Protein AF-A0A7S4EUY3-F1 (afdb_monomer_lite)

Radius of gyration: 19.01 Å; chains: 1; bounding box: 51×38×43 Å

Sequence (163 aa):
MAFARDETVANAMARETPSTEQRERLIARGRLPAPGQGPSAETRARSFFRTFVLAQGSNGEYAFVTTSGGDPGYEETSKIVAEAALQLASRRHELPLLRRRCGHGGVLTPAYALGMPFIRQLQARGIAFEQHDVDAARLPALVSALAAQRPPHSRCAALAVDV

Foldseek 3Di:
DDPDDDCPVVVVPDDDDDDPVRVVVCCVVVNAPDPPPDDDPVVQLQAKDKDWDWDADPVRFIKIKIKMATRPPPDLVVVLVVLLVCCVVPVQVVWQLVVDPPDNDDDDDCCNTHNPVSVVVSVVVQIDMDIDRDDPVCVVVVVVVVVPDDDPSSNPPPPPPPD

pLDDT: mean 78.98, std 18.17, range [24.53, 96.0]

Structure (mmCIF, N/CA/C/O backbone):
data_AF-A0A7S4EUY3-F1
#
_entry.id   AF-A0A7S4EUY3-F1
#
loop_
_atom_site.group_PDB
_atom_site.id
_atom_site.type_symbol
_atom_site.label_atom_id
_atom_site.label_alt_id
_atom_site.label_comp_id
_atom_site.label_asym_id
_atom_site.label_entity_id
_atom_site.label_seq_id
_atom_site.pdbx_PDB_ins_code
_atom_site.Cartn_x
_atom_site.Cartn_y
_atom_site.Cartn_z
_atom_site.occupancy
_atom_site.B_iso_or_equiv
_atom_site.auth_seq_id
_atom_site.auth_comp_id
_atom_site.auth_asym_id
_atom_site.auth_atom_id
_atom_site.pdbx_PDB_model_num
ATOM 1 N N . MET A 1 1 ? -9.292 23.081 8.464 1.00 26.28 1 MET A N 1
ATOM 2 C CA . MET A 1 1 ? -9.845 21.709 8.448 1.00 26.28 1 MET A CA 1
ATOM 3 C C . MET A 1 1 ? -8.797 20.782 9.035 1.00 26.28 1 MET A C 1
ATOM 5 O O . MET A 1 1 ? -7.795 20.535 8.381 1.00 26.28 1 MET A O 1
ATOM 9 N N . ALA A 1 2 ? -8.968 20.382 10.295 1.00 24.53 2 ALA A N 1
ATOM 10 C CA . ALA A 1 2 ? -8.003 19.563 11.019 1.00 24.53 2 ALA A CA 1
ATOM 11 C C . ALA A 1 2 ? -8.249 18.076 10.717 1.00 24.53 2 ALA A C 1
ATOM 13 O O . ALA A 1 2 ? -9.261 17.513 11.128 1.00 24.53 2 ALA A O 1
ATOM 14 N N . PHE A 1 3 ? -7.333 17.456 9.973 1.00 33.31 3 PHE A N 1
ATOM 15 C CA . PHE A 1 3 ? -7.191 16.003 9.911 1.00 33.31 3 PHE A CA 1
ATOM 16 C C . PHE A 1 3 ? -6.384 15.556 11.133 1.00 33.31 3 PHE A C 1
ATOM 18 O O . PHE A 1 3 ? -5.168 15.448 11.064 1.00 33.31 3 PHE A O 1
ATOM 25 N N . ALA A 1 4 ? -7.054 15.347 12.259 1.00 32.66 4 ALA A N 1
ATOM 26 C CA . ALA A 1 4 ? -6.502 14.627 13.404 1.00 32.66 4 ALA A CA 1
ATOM 27 C C . ALA A 1 4 ? -7.685 14.089 14.214 1.00 32.66 4 ALA A C 1
ATOM 29 O O . ALA A 1 4 ? -8.209 14.748 15.109 1.00 32.66 4 ALA A O 1
ATOM 30 N N . ARG A 1 5 ? -8.194 12.920 13.813 1.00 43.81 5 ARG A N 1
ATOM 31 C CA . ARG A 1 5 ? -9.155 12.156 14.609 1.00 43.81 5 ARG A CA 1
ATOM 32 C C . ARG A 1 5 ? -8.345 11.127 15.388 1.00 43.81 5 ARG A C 1
ATOM 34 O O . ARG A 1 5 ? -7.858 10.169 14.802 1.00 43.81 5 ARG A O 1
ATOM 41 N N . ASP A 1 6 ? -8.190 11.417 16.675 1.00 45.09 6 ASP A N 1
ATOM 42 C CA . ASP A 1 6 ? -7.595 10.581 17.718 1.00 45.09 6 ASP A CA 1
ATOM 43 C C . ASP A 1 6 ? -6.107 10.206 17.527 1.00 45.09 6 ASP A C 1
ATOM 45 O O . ASP A 1 6 ? -5.739 9.111 17.098 1.00 45.09 6 ASP A O 1
ATOM 49 N N . GLU A 1 7 ? -5.222 11.139 17.897 1.00 52.50 7 GLU A N 1
ATOM 50 C CA . GLU A 1 7 ? -3.768 10.926 17.944 1.00 52.50 7 GLU A CA 1
ATOM 51 C C . GLU A 1 7 ? 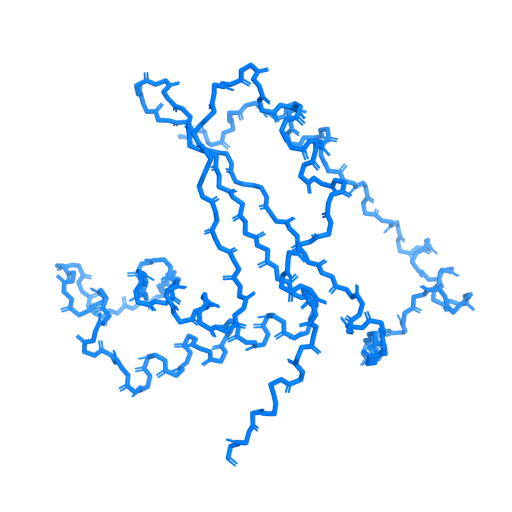-3.352 9.830 18.938 1.00 52.50 7 GLU A C 1
ATOM 53 O O . GLU A 1 7 ? -2.233 9.332 18.856 1.00 52.50 7 GLU A O 1
ATOM 58 N N . THR A 1 8 ? -4.221 9.411 19.867 1.00 49.47 8 THR A N 1
ATOM 59 C CA . THR A 1 8 ? -3.872 8.415 20.890 1.00 49.47 8 THR A CA 1
ATOM 60 C C . THR A 1 8 ? -3.625 7.041 20.268 1.00 49.47 8 THR A C 1
ATOM 62 O O . THR A 1 8 ? -2.660 6.367 20.625 1.00 49.47 8 THR A O 1
ATOM 65 N N . VAL A 1 9 ? -4.427 6.653 19.272 1.00 49.03 9 VAL A N 1
ATOM 66 C CA . VAL A 1 9 ? -4.240 5.385 18.546 1.00 49.03 9 VAL A CA 1
ATOM 67 C C . VAL A 1 9 ? -3.006 5.443 17.639 1.00 49.03 9 VAL A C 1
ATOM 69 O O . VAL A 1 9 ? -2.234 4.486 17.591 1.00 49.03 9 VAL A O 1
ATOM 72 N N . ALA A 1 10 ? -2.780 6.569 16.954 1.00 46.91 10 ALA A N 1
ATOM 73 C CA . ALA A 1 10 ? -1.620 6.754 16.079 1.00 46.91 10 ALA A CA 1
ATOM 74 C C . ALA A 1 10 ? -0.295 6.785 16.867 1.00 46.91 10 ALA A C 1
ATOM 76 O O . ALA A 1 10 ? 0.662 6.109 16.490 1.00 46.91 10 ALA A O 1
ATOM 77 N N . ASN A 1 11 ? -0.257 7.501 17.994 1.00 54.44 11 ASN A N 1
ATOM 78 C CA . ASN A 1 11 ? 0.921 7.609 18.856 1.00 54.44 11 ASN A CA 1
ATOM 79 C C . ASN A 1 11 ? 1.231 6.294 19.582 1.00 54.44 11 ASN A C 1
ATOM 81 O O . ASN A 1 11 ? 2.399 5.949 19.726 1.00 54.44 11 ASN A O 1
ATOM 85 N N . ALA A 1 12 ? 0.217 5.512 19.971 1.00 53.06 12 ALA A N 1
ATOM 86 C CA . ALA A 1 12 ? 0.425 4.178 20.543 1.00 53.06 12 ALA A CA 1
ATOM 87 C C . ALA A 1 12 ? 1.030 3.172 19.540 1.00 53.06 12 ALA A C 1
ATOM 89 O O . ALA A 1 12 ? 1.638 2.181 19.944 1.00 53.06 12 ALA A O 1
ATOM 90 N N . MET A 1 13 ? 0.863 3.412 18.234 1.00 46.53 13 MET A N 1
ATOM 91 C CA . MET A 1 13 ? 1.376 2.564 17.149 1.00 46.53 13 MET A CA 1
ATOM 92 C C . MET A 1 13 ? 2.757 3.009 16.636 1.00 46.53 13 MET A C 1
ATOM 94 O O . MET A 1 13 ? 3.463 2.219 16.001 1.00 46.53 13 MET A O 1
ATOM 98 N N . ALA A 1 14 ? 3.156 4.259 16.886 1.00 51.31 14 ALA A N 1
ATOM 99 C CA . ALA A 1 14 ? 4.418 4.816 16.420 1.00 51.31 14 ALA A CA 1
ATOM 100 C C . ALA A 1 14 ? 5.596 4.256 17.236 1.00 51.31 14 ALA A C 1
ATOM 102 O O . ALA A 1 14 ? 5.708 4.473 18.439 1.00 51.31 14 ALA A O 1
ATOM 103 N N . ARG A 1 15 ? 6.511 3.534 16.578 1.00 56.00 15 ARG A N 1
ATOM 104 C CA . ARG A 1 15 ? 7.805 3.177 17.179 1.00 56.00 15 ARG A CA 1
ATOM 105 C C . ARG A 1 15 ? 8.745 4.373 17.065 1.00 56.00 15 ARG A C 1
ATOM 107 O O . ARG A 1 15 ? 8.891 4.923 15.974 1.00 56.00 15 ARG A O 1
ATOM 114 N N . GLU A 1 16 ? 9.406 4.743 18.159 1.00 62.31 16 GLU A N 1
ATOM 115 C CA . GLU A 1 16 ? 10.447 5.773 18.130 1.00 62.31 16 GLU A CA 1
ATOM 116 C C . GLU A 1 16 ? 11.540 5.392 17.123 1.00 62.31 16 GLU A C 1
ATOM 118 O O . GLU A 1 16 ? 12.030 4.257 17.094 1.00 62.31 16 GLU A O 1
ATOM 123 N N . THR A 1 17 ? 11.903 6.339 16.257 1.00 59.56 17 THR A N 1
ATOM 124 C CA . THR A 1 17 ? 12.992 6.126 15.300 1.00 59.56 17 THR A CA 1
ATOM 125 C C . THR A 1 17 ? 14.311 6.170 16.071 1.00 59.56 17 THR A C 1
ATOM 127 O O . THR A 1 17 ? 14.528 7.129 16.813 1.00 59.56 17 THR A O 1
ATOM 130 N N . PRO A 1 18 ? 15.201 5.169 15.928 1.00 70.75 18 PRO A N 1
ATOM 131 C CA . PRO A 1 18 ? 16.468 5.172 16.645 1.00 70.75 18 PRO A CA 1
ATOM 132 C C . PRO A 1 18 ? 17.298 6.403 16.268 1.00 70.75 18 PRO A C 1
ATOM 134 O O . PRO A 1 18 ? 17.342 6.800 15.101 1.00 70.75 18 PRO A O 1
ATOM 137 N N . SER A 1 19 ? 17.981 6.982 17.255 1.00 82.88 19 SER A N 1
ATOM 138 C CA . SER A 1 19 ? 18.896 8.104 17.063 1.00 82.88 19 SER A CA 1
ATOM 139 C C . SER A 1 19 ? 20.029 7.744 16.099 1.00 82.88 19 SER A C 1
ATOM 141 O O . SER A 1 19 ? 20.357 6.569 15.896 1.00 82.88 19 SER A O 1
ATOM 143 N N . THR A 1 20 ? 20.671 8.757 15.514 1.00 84.50 20 THR A N 1
ATOM 144 C CA . THR A 1 20 ? 21.798 8.565 14.588 1.00 84.50 20 THR A CA 1
ATOM 145 C C . THR A 1 20 ? 22.898 7.703 15.209 1.00 84.50 20 THR A C 1
ATOM 147 O O . THR A 1 20 ? 23.315 6.723 14.595 1.00 84.50 20 THR A O 1
ATOM 150 N N . GLU A 1 21 ? 23.273 7.970 16.464 1.00 88.31 21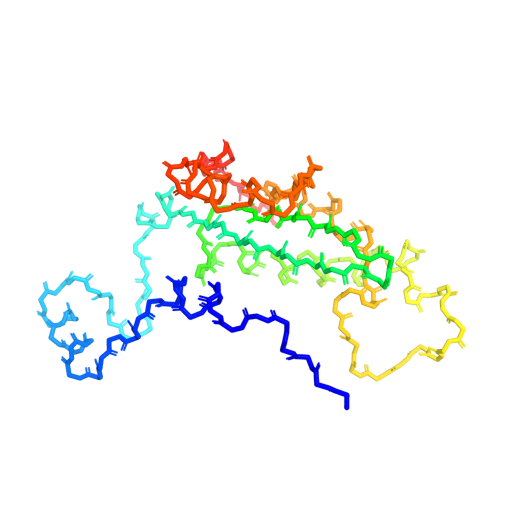 GLU A N 1
ATOM 151 C CA . GLU A 1 21 ? 24.266 7.169 17.192 1.00 88.31 21 GLU A CA 1
ATOM 152 C C . GLU A 1 21 ? 23.818 5.716 17.395 1.00 88.31 21 GLU A C 1
ATOM 154 O O . GLU A 1 21 ? 24.615 4.785 17.268 1.00 88.31 21 GLU A O 1
ATOM 159 N N . GLN A 1 22 ? 22.539 5.484 17.711 1.00 84.94 22 GLN A N 1
ATOM 160 C CA . GLN A 1 22 ? 22.000 4.128 17.845 1.00 84.94 22 GLN A CA 1
ATOM 161 C C . GLN A 1 22 ? 22.068 3.387 16.507 1.00 84.94 22 GLN A C 1
ATOM 163 O O . GLN A 1 22 ? 22.458 2.218 16.469 1.00 84.94 22 GLN A O 1
ATOM 168 N N . ARG A 1 23 ? 21.748 4.069 15.402 1.00 83.06 23 ARG A N 1
ATOM 169 C CA . ARG A 1 23 ? 21.828 3.509 14.051 1.00 83.06 23 ARG A CA 1
ATOM 170 C C . ARG A 1 23 ? 23.267 3.170 13.665 1.00 83.06 23 ARG A C 1
ATOM 172 O O . ARG A 1 23 ? 23.516 2.063 13.198 1.00 83.06 23 ARG A O 1
ATOM 179 N N . GLU A 1 24 ? 24.213 4.069 13.920 1.00 88.88 24 GLU A N 1
ATOM 180 C CA . GLU A 1 24 ? 25.645 3.851 13.678 1.00 88.88 24 GLU A CA 1
ATOM 181 C C . GLU A 1 24 ? 26.191 2.678 14.492 1.00 88.88 24 GLU A C 1
ATOM 183 O O . GLU A 1 24 ? 26.860 1.803 13.943 1.00 88.88 24 GLU A O 1
ATOM 188 N N . ARG A 1 25 ? 25.832 2.581 15.779 1.00 90.38 25 ARG A N 1
ATOM 189 C CA . ARG A 1 25 ? 26.202 1.436 16.628 1.00 90.38 25 ARG A CA 1
ATOM 190 C C . ARG A 1 25 ? 25.642 0.121 16.093 1.00 90.38 25 ARG A C 1
ATOM 192 O O . ARG A 1 25 ? 26.308 -0.907 16.193 1.00 90.38 25 ARG A O 1
ATOM 199 N N . LEU A 1 26 ? 24.428 0.121 15.546 1.00 87.50 26 LEU A N 1
ATOM 200 C CA . LEU A 1 26 ? 23.829 -1.071 14.943 1.00 87.50 26 LEU A CA 1
ATOM 201 C C . LEU A 1 26 ? 24.520 -1.461 13.629 1.00 87.50 26 LEU A C 1
ATOM 203 O O . LEU A 1 26 ? 24.729 -2.653 13.410 1.00 87.50 26 LEU A O 1
ATOM 207 N N . ILE A 1 27 ? 24.921 -0.489 12.804 1.00 87.75 27 ILE A N 1
ATOM 208 C CA . ILE A 1 27 ? 25.707 -0.726 11.581 1.00 87.75 27 ILE A CA 1
ATOM 209 C C . ILE A 1 27 ? 27.086 -1.291 11.937 1.00 87.75 27 ILE A C 1
ATOM 211 O O . ILE A 1 27 ? 27.472 -2.334 11.418 1.00 87.75 27 ILE A O 1
ATOM 215 N N . ALA A 1 28 ? 27.795 -0.673 12.888 1.00 88.50 28 ALA A N 1
ATOM 216 C CA . ALA A 1 28 ? 29.111 -1.128 13.342 1.00 88.50 28 ALA A CA 1
ATOM 217 C C . ALA A 1 28 ? 29.081 -2.553 13.924 1.00 88.50 28 ALA A C 1
ATOM 219 O O . ALA A 1 28 ? 30.055 -3.292 13.825 1.00 88.50 28 ALA A O 1
ATOM 220 N N . ARG A 1 29 ? 27.948 -2.961 14.509 1.00 90.56 29 ARG A N 1
ATOM 221 C CA . ARG A 1 29 ? 27.715 -4.320 15.029 1.00 90.56 29 ARG A CA 1
ATOM 222 C C . ARG A 1 29 ? 27.176 -5.299 13.976 1.00 90.56 29 ARG A C 1
ATOM 224 O O . ARG A 1 29 ? 26.779 -6.400 14.344 1.00 90.56 29 ARG A O 1
ATOM 231 N N . GLY A 1 30 ? 27.085 -4.898 12.705 1.00 82.38 30 GLY A N 1
ATOM 232 C CA . GLY A 1 30 ? 26.556 -5.727 11.616 1.00 82.38 30 GLY A CA 1
ATOM 233 C C . GLY A 1 30 ? 25.064 -6.063 11.740 1.00 82.38 30 GLY A C 1
ATOM 234 O O . GLY A 1 30 ? 24.586 -6.986 11.089 1.00 82.38 30 GLY A O 1
ATOM 235 N N . ARG A 1 31 ? 24.313 -5.345 12.588 1.00 84.31 31 ARG A N 1
ATOM 236 C CA . ARG A 1 31 ? 22.870 -5.562 12.804 1.00 84.31 31 ARG A CA 1
ATOM 237 C C . ARG A 1 31 ? 21.996 -4.795 11.814 1.00 84.31 31 ARG A C 1
ATOM 239 O O . ARG A 1 31 ? 20.820 -5.117 11.679 1.00 84.31 31 ARG A O 1
ATOM 246 N N . LEU A 1 32 ? 22.553 -3.779 11.159 1.00 83.69 32 LEU A N 1
ATOM 247 C CA . LEU A 1 32 ? 21.926 -3.023 10.078 1.00 83.69 32 LEU A CA 1
ATOM 248 C C . LEU A 1 32 ? 22.908 -2.893 8.905 1.00 83.69 32 LEU A C 1
ATOM 250 O O . LEU A 1 32 ? 24.114 -2.807 9.145 1.00 83.69 32 LEU A O 1
ATOM 254 N N . PRO A 1 33 ? 22.417 -2.852 7.655 1.00 83.25 33 PRO A N 1
ATOM 255 C CA . PRO A 1 33 ? 23.271 -2.638 6.495 1.00 83.25 33 PRO A CA 1
ATOM 256 C C . PRO A 1 33 ? 23.855 -1.223 6.487 1.00 83.25 33 PRO A C 1
ATOM 258 O O . PRO A 1 33 ? 23.219 -0.267 6.945 1.00 83.25 33 PRO A O 1
ATOM 261 N N . ALA A 1 34 ? 25.054 -1.082 5.920 1.00 86.00 34 ALA A N 1
ATOM 262 C CA . ALA A 1 34 ? 25.642 0.228 5.676 1.00 86.00 34 ALA A CA 1
ATOM 263 C C . ALA A 1 34 ? 24.783 1.037 4.679 1.00 86.00 34 ALA A C 1
ATOM 265 O O . ALA A 1 34 ? 24.054 0.450 3.866 1.00 86.00 34 ALA A O 1
ATOM 266 N N . PRO A 1 35 ? 24.860 2.382 4.699 1.00 82.19 35 PRO A N 1
ATOM 267 C CA . PRO A 1 35 ? 24.200 3.212 3.696 1.00 82.19 35 PRO A CA 1
ATOM 268 C C . PRO A 1 35 ? 24.541 2.738 2.275 1.00 82.19 35 PRO A C 1
ATOM 270 O O . PRO A 1 35 ? 25.706 2.540 1.946 1.00 82.19 35 PRO A O 1
ATOM 273 N N . GLY A 1 36 ? 23.518 2.516 1.449 1.00 83.31 36 GLY A N 1
ATOM 274 C CA . GLY A 1 36 ? 23.674 2.047 0.068 1.00 83.31 36 GLY A CA 1
ATOM 275 C C . GLY A 1 36 ? 23.813 0.529 -0.125 1.00 83.31 36 GLY A C 1
ATOM 276 O O . GLY A 1 36 ? 23.621 0.074 -1.245 1.00 83.31 36 GLY A O 1
ATOM 277 N N . GLN A 1 37 ? 24.071 -0.274 0.918 1.00 84.75 37 GLN A N 1
ATOM 278 C CA . GLN A 1 37 ? 24.134 -1.742 0.772 1.00 84.75 37 GLN A CA 1
ATOM 279 C C . GLN A 1 37 ? 22.751 -2.400 0.712 1.00 84.75 37 GLN A C 1
ATOM 281 O O . GLN A 1 37 ? 22.563 -3.378 -0.007 1.00 84.75 37 GLN A O 1
ATOM 286 N N . GLY A 1 38 ? 21.781 -1.868 1.461 1.00 83.19 38 GLY A N 1
ATOM 287 C CA . GLY A 1 38 ? 20.461 -2.485 1.592 1.00 83.19 38 GLY A CA 1
ATOM 288 C C . GLY A 1 38 ? 20.494 -3.878 2.253 1.00 83.19 38 GLY A C 1
ATOM 289 O O . GLY A 1 38 ? 21.552 -4.394 2.612 1.00 83.19 38 GLY A O 1
ATOM 290 N N . PRO A 1 39 ? 19.325 -4.488 2.495 1.00 83.69 39 PRO A N 1
ATOM 291 C CA . PRO A 1 39 ? 19.235 -5.835 3.056 1.00 83.69 39 PRO A CA 1
ATOM 292 C C . PRO A 1 39 ? 19.670 -6.917 2.052 1.00 83.69 39 PRO A C 1
ATOM 294 O O . PRO A 1 39 ? 19.451 -6.798 0.845 1.00 83.69 39 PRO A O 1
ATOM 297 N N . SER A 1 40 ? 20.217 -8.026 2.565 1.00 86.31 40 SER A N 1
ATOM 298 C CA . SER A 1 40 ? 20.527 -9.210 1.752 1.00 86.31 40 SER A CA 1
ATOM 299 C C . SER A 1 40 ? 19.270 -9.793 1.092 1.00 86.31 40 SER A C 1
ATOM 301 O O . SER A 1 40 ? 18.155 -9.611 1.584 1.00 86.31 40 SER A O 1
ATOM 303 N N . ALA A 1 41 ? 19.442 -10.549 0.002 1.00 86.81 41 ALA A N 1
ATOM 304 C CA . ALA A 1 41 ? 18.327 -11.208 -0.685 1.00 86.81 41 ALA A CA 1
ATOM 305 C C . ALA A 1 41 ? 17.511 -12.118 0.252 1.00 86.81 41 ALA A C 1
ATOM 307 O O . ALA A 1 41 ? 16.286 -12.075 0.237 1.00 86.81 41 ALA A O 1
ATOM 308 N N . GLU A 1 42 ? 18.180 -12.876 1.126 1.00 86.69 42 GLU A N 1
ATOM 309 C CA . GLU A 1 42 ? 17.524 -13.725 2.128 1.00 86.69 42 GLU A CA 1
ATOM 310 C C . GLU A 1 42 ? 16.719 -12.904 3.148 1.00 86.69 42 GLU A C 1
ATOM 312 O O . GLU A 1 42 ? 15.618 -13.286 3.546 1.00 86.69 42 GLU A O 1
ATOM 317 N N . THR A 1 43 ? 17.249 -11.751 3.567 1.00 85.69 43 THR A N 1
ATOM 318 C CA . THR A 1 43 ? 16.525 -10.834 4.454 1.00 85.69 43 THR A CA 1
ATOM 319 C C . THR A 1 43 ? 15.277 -10.301 3.762 1.00 85.69 43 THR A C 1
ATOM 321 O O . THR A 1 43 ? 14.197 -10.412 4.333 1.00 85.69 43 THR A O 1
ATOM 324 N N . ARG A 1 44 ? 15.390 -9.822 2.515 1.00 86.94 44 ARG A N 1
ATOM 325 C CA . ARG A 1 44 ? 14.237 -9.362 1.722 1.00 86.94 44 ARG A CA 1
ATOM 326 C C . ARG A 1 44 ? 13.187 -10.456 1.546 1.00 86.94 44 ARG A C 1
ATOM 328 O O . ARG A 1 44 ? 12.021 -10.218 1.827 1.00 86.94 44 ARG A O 1
ATOM 335 N N . ALA A 1 45 ? 13.601 -11.672 1.195 1.00 86.38 45 ALA A N 1
ATOM 336 C CA . ALA A 1 45 ? 12.690 -12.801 1.006 1.00 86.38 45 ALA A CA 1
ATOM 337 C C . ALA A 1 45 ? 11.905 -13.173 2.279 1.00 86.38 45 ALA A C 1
ATOM 339 O O . ALA A 1 45 ? 10.817 -13.744 2.198 1.00 86.38 45 ALA A O 1
ATOM 340 N N . ARG A 1 46 ? 12.443 -12.862 3.467 1.00 86.31 46 ARG A N 1
ATOM 341 C CA . ARG A 1 46 ? 11.763 -13.081 4.752 1.00 86.31 46 ARG A CA 1
ATOM 342 C C . ARG A 1 46 ? 10.972 -11.871 5.242 1.00 86.31 46 ARG A C 1
ATOM 344 O O . ARG A 1 46 ? 10.136 -12.063 6.130 1.00 86.31 46 ARG A O 1
ATOM 351 N N . SER A 1 47 ? 11.228 -10.685 4.700 1.00 86.56 47 SER A N 1
ATOM 352 C CA . SER A 1 47 ? 10.548 -9.442 5.050 1.00 86.56 47 SER A CA 1
ATOM 353 C C . SER A 1 47 ? 9.120 -9.408 4.515 1.00 86.56 47 SER A C 1
ATOM 355 O O . SER A 1 47 ? 8.779 -10.025 3.508 1.00 86.56 47 SER A O 1
ATOM 357 N N . PHE A 1 48 ? 8.274 -8.664 5.214 1.00 90.50 48 PHE A N 1
ATOM 358 C CA . PHE A 1 48 ? 6.916 -8.359 4.793 1.00 90.50 48 PHE A CA 1
ATOM 359 C C . PHE A 1 48 ? 6.508 -7.003 5.362 1.00 90.50 48 PHE A C 1
ATOM 361 O O . PHE A 1 48 ? 7.124 -6.512 6.314 1.00 90.50 48 PHE A O 1
ATOM 368 N N . PHE A 1 49 ? 5.441 -6.424 4.825 1.00 89.50 49 PHE A N 1
ATOM 369 C CA . PHE A 1 49 ? 4.796 -5.265 5.428 1.00 89.50 49 PHE A CA 1
ATOM 370 C C . PHE A 1 49 ? 3.306 -5.498 5.633 1.00 89.50 49 PHE A C 1
ATOM 372 O O . PHE A 1 49 ? 2.671 -6.281 4.924 1.00 89.50 49 PHE A O 1
ATOM 379 N N . ARG A 1 50 ? 2.751 -4.784 6.612 1.00 90.81 50 ARG A N 1
ATOM 380 C CA . ARG A 1 50 ? 1.313 -4.606 6.775 1.00 90.81 50 ARG A CA 1
ATOM 381 C C . ARG A 1 50 ? 1.049 -3.181 7.235 1.00 90.81 50 ARG A C 1
ATOM 383 O O . ARG A 1 50 ? 1.630 -2.725 8.215 1.00 90.81 50 ARG A O 1
ATOM 390 N N . THR A 1 51 ? 0.172 -2.496 6.521 1.00 91.12 51 THR A N 1
ATOM 391 C CA . THR A 1 51 ? -0.303 -1.156 6.850 1.00 91.12 51 THR A CA 1
ATOM 392 C C . THR A 1 51 ? -1.767 -1.238 7.236 1.00 91.12 51 THR A C 1
ATOM 394 O O . THR A 1 51 ? -2.537 -1.973 6.616 1.00 91.12 51 THR A O 1
ATOM 397 N N . PHE A 1 52 ? -2.134 -0.463 8.248 1.00 89.56 52 PHE A N 1
ATOM 398 C CA . PHE A 1 52 ? -3.484 -0.345 8.771 1.00 89.56 52 PHE A CA 1
ATOM 399 C C . PHE A 1 52 ? -3.994 1.060 8.462 1.00 89.56 52 PHE A C 1
ATOM 401 O O . PHE A 1 52 ? -3.357 2.042 8.836 1.00 89.56 52 PHE A O 1
ATOM 408 N N . VAL A 1 53 ? -5.119 1.157 7.762 1.00 89.75 53 VAL A N 1
ATOM 409 C CA . VAL A 1 53 ? -5.775 2.423 7.438 1.00 89.75 53 VAL A CA 1
ATOM 410 C C . VAL A 1 53 ? -7.143 2.419 8.091 1.00 89.75 53 VAL A C 1
ATOM 412 O O . VAL A 1 53 ? -7.970 1.557 7.803 1.00 89.75 53 VAL A O 1
ATOM 415 N N . LEU A 1 54 ? -7.371 3.391 8.968 1.00 87.31 54 LEU A N 1
ATOM 416 C CA . LEU A 1 54 ? -8.660 3.634 9.593 1.00 87.31 54 LEU A CA 1
ATOM 417 C C . LEU A 1 54 ? -9.212 4.964 9.089 1.00 87.31 54 LEU A C 1
ATOM 419 O O . LEU A 1 54 ? -8.558 5.999 9.208 1.00 87.31 54 LEU A O 1
ATOM 423 N N . ALA A 1 55 ? -10.422 4.936 8.547 1.00 85.88 55 ALA A N 1
ATOM 424 C CA . ALA A 1 55 ? -11.161 6.125 8.162 1.00 85.88 55 ALA A CA 1
ATOM 425 C C . ALA A 1 55 ? -12.502 6.154 8.894 1.00 85.88 55 ALA A C 1
ATOM 427 O O . ALA A 1 55 ? -13.128 5.116 9.079 1.00 85.88 55 ALA A O 1
ATOM 428 N N . GLN A 1 56 ? -12.950 7.345 9.285 1.00 85.69 56 GLN A N 1
ATOM 429 C CA . GLN A 1 56 ? -14.282 7.551 9.851 1.00 85.69 56 GLN A CA 1
ATOM 430 C C . GLN A 1 56 ? -15.105 8.423 8.900 1.00 85.69 56 GLN A C 1
ATOM 432 O O . GLN A 1 56 ? -14.707 9.551 8.589 1.00 85.69 56 GLN A O 1
ATOM 437 N N . GLY A 1 57 ? -16.251 7.910 8.463 1.00 84.94 57 GLY A N 1
ATOM 438 C CA . GLY A 1 57 ? -17.234 8.621 7.657 1.00 84.94 57 GLY A CA 1
ATOM 439 C C . GLY A 1 57 ? -17.909 9.764 8.419 1.00 84.94 57 GLY A C 1
ATOM 440 O O . GLY A 1 57 ? -17.826 9.880 9.643 1.00 84.94 57 GLY A O 1
ATOM 441 N N . SER A 1 58 ? -18.593 10.647 7.692 1.00 87.56 58 SER A N 1
ATOM 442 C CA . SER A 1 58 ? -19.390 11.732 8.287 1.00 87.56 58 SER A CA 1
ATOM 443 C C . SER A 1 58 ? -20.616 11.225 9.054 1.00 87.56 58 SER A C 1
ATOM 445 O O . SER A 1 58 ? -21.094 11.910 9.950 1.00 87.56 58 SER A O 1
ATOM 447 N N . ASN A 1 59 ? -21.093 10.024 8.727 1.00 85.44 59 ASN A N 1
ATOM 448 C CA . ASN A 1 59 ? -22.165 9.299 9.412 1.00 85.44 59 ASN A CA 1
ATOM 449 C C . ASN A 1 59 ? -21.701 8.581 10.696 1.00 85.44 59 ASN A C 1
ATOM 451 O O . ASN A 1 59 ? -22.515 7.952 11.361 1.00 85.44 59 ASN A O 1
ATOM 455 N N . GLY A 1 60 ? -20.411 8.664 11.046 1.00 81.38 60 GLY A N 1
ATOM 456 C CA . GLY A 1 60 ? -19.838 7.996 12.216 1.00 81.38 60 GLY A CA 1
ATOM 457 C C . GLY A 1 60 ? -19.414 6.543 11.980 1.00 81.38 60 GLY A C 1
ATOM 458 O O . GLY A 1 60 ? -18.819 5.953 12.880 1.00 81.38 60 GLY A O 1
ATOM 459 N N . GLU A 1 61 ? -19.651 5.985 10.790 1.00 81.75 61 GLU A N 1
ATOM 460 C CA . GLU A 1 61 ? -19.176 4.650 10.417 1.00 81.75 61 GLU A CA 1
ATOM 461 C C . GLU A 1 61 ? -17.659 4.641 10.222 1.00 81.75 61 GLU A C 1
ATOM 463 O O . GLU A 1 61 ? -17.056 5.644 9.829 1.00 81.75 61 GLU A O 1
ATOM 468 N N . TYR A 1 62 ? -17.036 3.494 10.473 1.00 82.44 62 TYR A N 1
ATOM 469 C CA . TYR A 1 62 ? -15.606 3.303 10.279 1.00 82.44 62 TYR A CA 1
ATOM 470 C C . TYR A 1 62 ? -15.347 2.3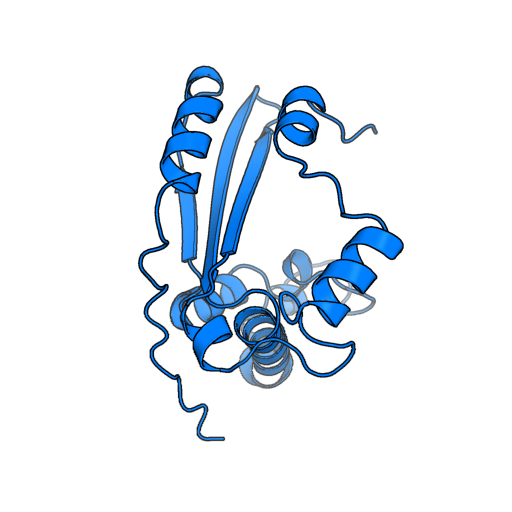64 9.106 1.00 82.44 62 TYR A C 1
ATOM 472 O O . TYR A 1 62 ? -16.007 1.341 8.957 1.00 82.44 62 TYR A O 1
ATOM 480 N N . ALA A 1 63 ? -14.346 2.702 8.301 1.00 86.62 63 ALA A N 1
ATOM 481 C CA . ALA A 1 63 ? -13.768 1.818 7.304 1.00 86.62 63 ALA A CA 1
ATOM 482 C C . ALA A 1 63 ? -12.356 1.446 7.754 1.00 86.62 63 ALA A C 1
ATOM 484 O O . ALA A 1 63 ? -11.507 2.322 7.950 1.00 86.62 63 ALA A O 1
ATOM 485 N N . PHE A 1 64 ? -12.109 0.149 7.911 1.00 88.81 64 PHE A N 1
ATOM 486 C CA . PHE A 1 64 ? -10.798 -0.378 8.253 1.00 88.81 64 PHE A CA 1
ATOM 487 C C . PHE A 1 64 ? -10.249 -1.190 7.086 1.00 88.81 64 PHE A C 1
ATOM 489 O O . PHE A 1 64 ? -10.875 -2.139 6.622 1.00 88.81 64 PHE A O 1
ATOM 496 N N . VAL A 1 65 ? -9.081 -0.797 6.587 1.00 91.81 65 VAL A N 1
ATOM 497 C CA . VAL A 1 65 ? -8.437 -1.435 5.439 1.00 91.81 65 VAL A CA 1
ATOM 498 C C . VAL A 1 65 ? -7.018 -1.817 5.810 1.00 91.81 65 VAL A C 1
ATOM 500 O O . VAL A 1 65 ? -6.269 -1.013 6.367 1.00 91.81 65 VAL A O 1
ATOM 503 N N . THR A 1 66 ? -6.621 -3.033 5.451 1.00 92.75 66 THR A N 1
ATOM 504 C CA . THR A 1 66 ? -5.230 -3.461 5.536 1.00 92.75 66 THR A CA 1
ATOM 505 C C . THR A 1 66 ? -4.618 -3.651 4.167 1.00 92.75 66 THR A C 1
ATOM 507 O O . THR A 1 66 ? -5.223 -4.242 3.279 1.00 92.75 66 THR A O 1
ATOM 510 N N . THR A 1 67 ? -3.388 -3.167 4.012 1.00 93.25 67 THR A N 1
ATOM 511 C CA . THR A 1 67 ? -2.552 -3.437 2.837 1.00 93.25 67 THR A CA 1
ATOM 512 C C . THR A 1 67 ? -1.348 -4.254 3.274 1.00 93.25 67 THR A C 1
ATOM 514 O O . THR A 1 67 ? -0.747 -3.928 4.296 1.00 93.25 67 THR A O 1
ATOM 517 N N . SER A 1 68 ? -0.992 -5.315 2.553 1.00 93.62 68 SER A N 1
ATOM 518 C CA . SER A 1 68 ? 0.176 -6.134 2.900 1.00 93.62 68 SER A CA 1
ATOM 519 C C . SER A 1 68 ? 0.879 -6.723 1.683 1.00 93.62 68 SER A C 1
ATOM 521 O O . SER A 1 68 ? 0.268 -6.904 0.633 1.00 93.62 68 SER A O 1
ATOM 523 N N . GLY A 1 69 ? 2.165 -7.026 1.839 1.00 91.88 69 GLY A N 1
ATOM 524 C CA . GLY A 1 69 ? 3.015 -7.590 0.789 1.00 91.88 69 GLY A CA 1
ATOM 525 C C . GLY A 1 69 ? 4.353 -8.079 1.343 1.00 91.88 69 GLY A C 1
ATOM 526 O O . GLY A 1 69 ? 4.514 -8.197 2.561 1.00 91.88 69 GLY A O 1
ATOM 527 N N . GLY A 1 70 ? 5.297 -8.380 0.449 1.00 90.75 70 GLY A N 1
ATOM 528 C CA . GLY A 1 70 ? 6.666 -8.779 0.776 1.00 90.75 70 GLY A CA 1
ATOM 529 C C . GLY A 1 70 ? 7.542 -7.621 1.263 1.00 90.75 70 GLY A C 1
ATOM 530 O O . GLY A 1 70 ? 7.103 -6.757 2.022 1.00 90.75 70 GLY A O 1
ATOM 531 N N . ASP A 1 71 ? 8.810 -7.609 0.859 1.00 89.94 71 ASP A N 1
ATOM 532 C CA . ASP A 1 71 ? 9.782 -6.620 1.324 1.00 89.94 71 ASP A CA 1
ATOM 533 C C . ASP A 1 71 ? 9.359 -5.169 0.996 1.00 89.94 71 ASP A C 1
ATOM 535 O O . ASP A 1 71 ? 9.290 -4.802 -0.181 1.00 89.94 71 ASP A O 1
ATOM 539 N N . PRO A 1 72 ? 9.123 -4.312 2.011 1.00 84.75 72 PRO A N 1
ATOM 540 C CA . PRO A 1 72 ? 8.694 -2.934 1.775 1.00 84.75 72 PRO A CA 1
ATOM 541 C C . PRO A 1 72 ? 9.812 -2.048 1.228 1.00 84.75 72 PRO A C 1
ATOM 543 O O . PRO A 1 72 ? 9.535 -1.031 0.595 1.00 84.75 72 PRO A O 1
ATOM 546 N N . GLY A 1 73 ? 11.072 -2.390 1.508 1.00 80.88 73 GLY A N 1
ATOM 547 C CA . GLY A 1 73 ? 12.203 -1.503 1.250 1.00 80.88 73 GLY A CA 1
ATOM 548 C C . GLY A 1 73 ? 12.602 -1.442 -0.219 1.00 80.88 73 GLY A C 1
ATOM 549 O O . GLY A 1 73 ? 12.999 -0.385 -0.702 1.00 80.88 73 GLY A O 1
ATOM 550 N N . TYR A 1 74 ? 12.503 -2.565 -0.925 1.00 83.38 74 TYR A N 1
ATOM 551 C CA . TYR A 1 74 ? 13.020 -2.693 -2.279 1.00 83.38 74 TYR A CA 1
ATOM 552 C C . TYR A 1 74 ? 12.004 -3.342 -3.208 1.00 83.38 74 TYR A C 1
ATOM 554 O O . TYR A 1 74 ? 11.605 -2.744 -4.204 1.00 83.38 74 TYR A O 1
ATOM 562 N N . GLU A 1 75 ? 11.570 -4.556 -2.881 1.00 87.75 75 GLU A N 1
ATOM 563 C CA . GLU A 1 75 ? 10.825 -5.392 -3.817 1.00 87.75 75 GLU A CA 1
ATOM 564 C C . GLU A 1 75 ? 9.411 -4.850 -4.085 1.00 87.75 75 GLU A C 1
ATOM 566 O O . GLU A 1 75 ? 9.058 -4.598 -5.239 1.00 87.75 75 GLU A O 1
ATOM 571 N N . GLU A 1 76 ? 8.609 -4.619 -3.044 1.00 92.38 76 GLU A N 1
ATOM 572 C CA . GLU A 1 76 ? 7.228 -4.152 -3.218 1.00 92.38 76 GLU A CA 1
ATOM 573 C C . GLU A 1 76 ? 7.164 -2.701 -3.688 1.00 92.38 76 GLU A C 1
ATOM 575 O O . GLU A 1 76 ? 6.372 -2.371 -4.568 1.00 92.38 76 GLU A O 1
ATOM 580 N N . THR A 1 77 ? 8.044 -1.833 -3.182 1.00 91.12 77 THR A N 1
ATOM 581 C CA . THR A 1 77 ? 8.104 -0.435 -3.634 1.00 91.12 77 THR A CA 1
ATOM 582 C C . THR A 1 77 ? 8.472 -0.347 -5.118 1.00 91.12 77 THR A C 1
ATOM 584 O O . THR A 1 77 ? 7.818 0.381 -5.868 1.00 91.12 77 THR A O 1
ATOM 587 N N . SER A 1 78 ? 9.455 -1.132 -5.577 1.00 92.69 78 SER A N 1
ATOM 588 C CA . SER A 1 78 ? 9.820 -1.176 -7.001 1.00 92.69 78 SER A CA 1
ATOM 589 C C . SER A 1 78 ? 8.679 -1.718 -7.860 1.00 92.69 78 SER A C 1
ATOM 591 O O . SER A 1 78 ? 8.384 -1.141 -8.905 1.00 92.69 78 SER A O 1
ATOM 593 N N . LYS A 1 79 ? 7.982 -2.769 -7.400 1.00 93.88 79 LYS A N 1
ATOM 594 C CA . LYS A 1 79 ? 6.780 -3.302 -8.064 1.00 93.88 79 LYS A CA 1
ATOM 595 C C . LYS A 1 79 ? 5.681 -2.249 -8.203 1.00 93.88 79 LYS A C 1
ATOM 597 O O . LYS A 1 79 ? 5.149 -2.075 -9.294 1.00 93.88 79 LYS A O 1
ATOM 602 N N . ILE A 1 80 ? 5.367 -1.517 -7.131 1.00 95.31 80 ILE A N 1
ATOM 603 C CA . ILE A 1 80 ? 4.339 -0.465 -7.136 1.00 95.31 80 ILE A CA 1
ATOM 604 C C . ILE A 1 80 ? 4.669 0.609 -8.181 1.00 95.31 80 ILE A C 1
ATOM 606 O O . ILE A 1 80 ? 3.805 0.984 -8.975 1.00 95.31 80 ILE A O 1
ATOM 610 N N 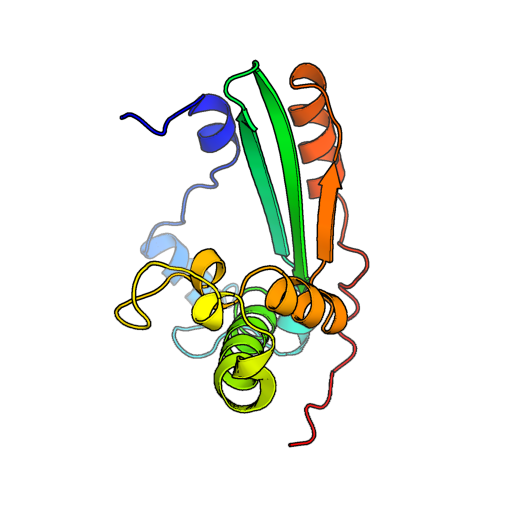. VAL A 1 81 ? 5.917 1.088 -8.216 1.00 95.88 81 VAL A N 1
ATOM 611 C CA . VAL A 1 81 ? 6.350 2.121 -9.174 1.00 95.88 81 VAL A CA 1
ATOM 612 C C . VAL A 1 81 ? 6.351 1.591 -10.611 1.00 95.88 81 VAL A C 1
ATOM 614 O O . VAL A 1 81 ? 5.869 2.276 -11.514 1.00 95.88 81 VAL A O 1
ATOM 617 N N . ALA A 1 82 ? 6.845 0.371 -10.832 1.00 96.00 82 ALA A N 1
ATOM 618 C CA . ALA A 1 82 ? 6.883 -0.249 -12.153 1.00 96.00 82 ALA A CA 1
ATOM 619 C C . ALA A 1 82 ? 5.474 -0.475 -12.723 1.00 96.00 82 ALA A C 1
ATOM 621 O O . ALA A 1 82 ? 5.212 -0.117 -13.869 1.00 96.00 82 ALA A O 1
ATOM 622 N N . GLU A 1 83 ? 4.540 -0.991 -11.920 1.00 95.69 83 GLU A N 1
ATOM 623 C CA . GLU A 1 83 ? 3.149 -1.192 -12.340 1.00 95.69 83 GLU A CA 1
ATOM 624 C C . GLU A 1 83 ? 2.441 0.142 -12.619 1.00 95.69 83 GLU A C 1
ATOM 626 O O . GLU A 1 83 ? 1.660 0.245 -13.566 1.00 95.69 83 GLU A O 1
ATOM 631 N N . ALA A 1 84 ? 2.752 1.198 -11.858 1.00 95.50 84 ALA A N 1
ATOM 632 C CA . ALA A 1 84 ? 2.233 2.534 -12.139 1.00 95.50 84 ALA A CA 1
ATOM 633 C C . ALA A 1 84 ? 2.713 3.038 -13.511 1.00 95.50 84 ALA A C 1
ATOM 635 O O . ALA A 1 84 ? 1.907 3.514 -14.314 1.00 95.50 84 ALA A O 1
ATOM 636 N N . ALA A 1 85 ? 4.009 2.891 -13.804 1.00 95.31 85 ALA A N 1
ATOM 637 C CA . ALA A 1 85 ? 4.585 3.264 -15.092 1.00 95.31 85 ALA A CA 1
ATOM 638 C C . ALA A 1 85 ? 3.999 2.433 -16.248 1.00 95.31 85 ALA A C 1
ATOM 640 O O . ALA A 1 85 ? 3.590 3.000 -17.263 1.00 95.31 85 ALA A O 1
ATOM 641 N N . LEU A 1 86 ? 3.885 1.112 -16.079 1.00 95.00 86 LEU A N 1
ATOM 642 C CA . LEU A 1 86 ? 3.331 0.201 -17.084 1.00 95.00 86 LEU A CA 1
ATOM 643 C C . LEU A 1 86 ? 1.870 0.530 -17.409 1.00 95.00 86 LEU A C 1
ATOM 645 O O . LEU A 1 86 ? 1.477 0.554 -18.576 1.00 95.00 86 LEU A O 1
ATOM 649 N N . GLN A 1 87 ? 1.058 0.843 -16.398 1.00 93.00 87 GLN A N 1
ATOM 650 C CA . GLN A 1 87 ? -0.322 1.262 -16.628 1.00 93.00 87 GLN A CA 1
ATOM 651 C C . GLN A 1 87 ? -0.416 2.562 -17.418 1.00 93.00 87 GLN A C 1
ATOM 653 O O . GLN A 1 87 ? -1.213 2.654 -18.354 1.00 93.00 87 GLN A O 1
ATOM 658 N N . LEU A 1 88 ? 0.401 3.554 -17.065 1.00 92.25 88 LEU A N 1
ATOM 659 C CA . LEU A 1 88 ? 0.431 4.835 -17.765 1.00 92.25 88 LEU A CA 1
ATOM 660 C C . LEU A 1 88 ? 0.906 4.690 -19.215 1.00 92.25 88 LEU A C 1
ATOM 662 O O . LEU A 1 88 ? 0.365 5.365 -20.091 1.00 92.25 88 LEU A O 1
ATOM 666 N N . ALA A 1 89 ? 1.880 3.814 -19.468 1.00 93.62 89 ALA A N 1
ATOM 667 C CA . ALA A 1 89 ? 2.463 3.603 -20.789 1.00 93.62 89 ALA A CA 1
ATOM 668 C C . ALA A 1 89 ? 1.582 2.736 -21.704 1.00 93.62 89 ALA A C 1
ATOM 670 O O . ALA A 1 89 ? 1.403 3.065 -22.874 1.00 93.62 89 ALA A O 1
ATOM 671 N N . SER A 1 90 ? 1.013 1.646 -21.183 1.00 93.19 90 SER A N 1
ATOM 672 C CA . SER A 1 90 ? 0.420 0.587 -22.016 1.00 93.19 90 SER A CA 1
ATOM 673 C C . SER A 1 90 ? -1.089 0.414 -21.842 1.00 93.19 90 SER A C 1
ATOM 675 O O . SER A 1 90 ? -1.740 -0.152 -22.715 1.00 93.19 90 SER A O 1
ATOM 677 N N . ARG A 1 91 ? -1.677 0.899 -20.741 1.00 89.44 91 ARG A N 1
ATOM 678 C CA . ARG A 1 91 ? -3.109 0.707 -20.423 1.00 89.44 91 ARG A CA 1
ATOM 679 C C . ARG A 1 91 ? -3.827 2.004 -20.081 1.00 89.44 91 ARG A C 1
ATOM 681 O O . ARG A 1 91 ? -4.847 2.008 -19.397 1.00 89.44 91 ARG A O 1
ATOM 688 N N . ARG A 1 92 ? -3.330 3.127 -20.605 1.00 88.12 92 ARG A N 1
ATOM 689 C CA . ARG A 1 92 ? -3.846 4.466 -20.292 1.00 88.12 92 ARG A CA 1
ATOM 690 C C . ARG A 1 92 ? -5.356 4.603 -20.512 1.00 88.12 92 ARG A C 1
ATOM 692 O O . ARG A 1 92 ? -6.013 5.288 -19.737 1.00 88.12 92 ARG A O 1
ATOM 699 N N . HIS A 1 93 ? -5.900 3.935 -21.532 1.00 88.25 93 HIS A N 1
ATOM 700 C CA . HIS A 1 93 ? -7.324 3.939 -21.891 1.00 88.25 93 HIS A CA 1
ATOM 701 C C . HIS A 1 93 ? -8.252 3.354 -20.806 1.00 88.25 93 HIS A C 1
ATOM 703 O O . HIS A 1 93 ? -9.435 3.691 -20.757 1.00 88.25 93 HIS A O 1
ATOM 709 N N . GLU A 1 94 ? -7.723 2.519 -19.910 1.00 89.38 94 GLU A N 1
ATOM 710 C CA . GLU A 1 94 ? -8.462 1.909 -18.798 1.00 89.38 94 GLU A CA 1
ATOM 711 C C . GLU A 1 94 ? -8.511 2.811 -17.555 1.00 89.38 94 GLU A C 1
ATOM 713 O O . GLU A 1 94 ? -9.268 2.549 -16.615 1.00 89.38 94 GLU A O 1
ATOM 718 N N . LEU A 1 95 ? -7.692 3.865 -17.524 1.00 89.44 95 LEU A N 1
ATOM 719 C CA . LEU A 1 95 ? -7.410 4.615 -16.310 1.00 89.44 95 LEU A CA 1
ATOM 720 C C . LEU A 1 95 ? -8.401 5.773 -16.076 1.00 89.44 95 LEU A C 1
ATOM 722 O O . LEU A 1 95 ? -8.814 6.456 -17.021 1.00 89.44 95 LEU A O 1
ATOM 726 N N . PRO A 1 96 ? -8.740 6.079 -14.805 1.00 86.56 96 PRO A N 1
ATOM 727 C CA . PRO A 1 96 ? -9.658 7.162 -14.459 1.00 86.56 96 PRO A CA 1
ATOM 728 C C . PRO A 1 96 ? -9.227 8.542 -14.956 1.00 86.56 96 PRO A C 1
ATOM 730 O O . PRO A 1 96 ? -10.102 9.362 -15.235 1.00 86.56 96 PRO A O 1
ATOM 733 N N . LEU A 1 97 ? -7.919 8.812 -15.087 1.00 81.94 97 LEU A N 1
ATOM 734 C CA . LEU A 1 97 ? -7.426 10.124 -15.532 1.00 81.94 97 LEU A CA 1
ATOM 735 C C . LEU A 1 97 ? -7.984 10.570 -16.891 1.00 81.94 97 LEU A C 1
ATOM 737 O O . LEU A 1 97 ? -8.002 11.765 -17.152 1.00 81.94 97 LEU A O 1
ATOM 741 N N . LEU A 1 98 ? -8.438 9.642 -17.743 1.00 74.44 98 LEU A N 1
ATOM 742 C CA . LEU A 1 98 ? -9.030 9.970 -19.045 1.00 74.44 98 LEU A CA 1
ATOM 743 C C . LEU A 1 98 ? -10.536 10.258 -18.989 1.00 74.44 98 LEU A C 1
ATOM 745 O O . LEU A 1 98 ? -11.107 10.754 -19.953 1.0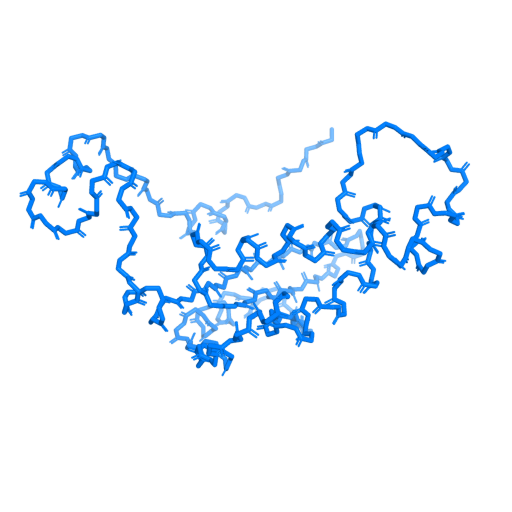0 74.44 98 LEU A O 1
ATOM 749 N N . ARG A 1 99 ? -11.204 9.902 -17.887 1.00 73.69 99 ARG A N 1
ATOM 750 C CA . ARG A 1 99 ? -12.662 10.033 -17.728 1.00 73.69 99 ARG A CA 1
ATOM 751 C C . ARG A 1 99 ? -13.060 11.171 -16.786 1.00 73.69 99 ARG A C 1
ATOM 753 O O . ARG A 1 99 ? -14.246 11.470 -16.654 1.00 73.69 99 ARG A O 1
ATOM 760 N N . ARG A 1 100 ? -12.101 11.785 -16.087 1.00 72.62 100 ARG A N 1
ATOM 761 C CA . ARG A 1 100 ? -12.366 12.846 -15.105 1.00 72.62 100 ARG A CA 1
ATOM 762 C C . ARG A 1 100 ? -12.482 14.210 -15.793 1.00 72.62 100 ARG A C 1
ATOM 764 O O . ARG A 1 100 ? -11.679 14.560 -16.646 1.00 72.62 100 ARG A O 1
ATOM 771 N N . ARG A 1 101 ? -13.490 14.990 -15.381 1.00 60.69 101 ARG A N 1
ATOM 772 C CA . ARG A 1 101 ? -13.834 16.307 -15.959 1.00 60.69 101 ARG A CA 1
ATOM 773 C C . ARG A 1 101 ? -12.764 17.384 -15.737 1.00 60.69 101 ARG A C 1
ATOM 775 O O . ARG A 1 101 ? -12.721 18.361 -16.476 1.00 60.69 101 ARG A O 1
ATOM 782 N N . CYS A 1 102 ? -11.921 17.222 -14.720 1.00 57.09 102 CYS A N 1
ATOM 783 C CA . CYS A 1 102 ? -10.902 18.190 -14.337 1.00 57.09 102 CYS A CA 1
ATOM 784 C C . CYS A 1 102 ? -9.595 17.859 -15.073 1.00 57.09 102 CYS A C 1
ATOM 786 O O . CYS A 1 102 ? -8.840 17.042 -14.563 1.00 57.09 102 CYS A O 1
ATOM 788 N N . GLY A 1 103 ? -9.392 18.435 -16.265 1.00 56.25 103 GLY A N 1
ATOM 789 C CA . GLY A 1 103 ? -8.115 18.611 -16.987 1.00 56.25 103 GLY A CA 1
ATOM 790 C C . GLY A 1 103 ? -7.023 17.524 -16.895 1.00 56.25 103 GLY A C 1
ATOM 791 O O . GLY A 1 103 ? -6.504 17.203 -15.834 1.00 56.25 103 GLY A O 1
ATOM 792 N N . HIS A 1 104 ? -6.560 17.037 -18.047 1.00 64.25 104 HIS A N 1
ATOM 793 C CA . HIS A 1 104 ? -5.550 15.976 -18.194 1.00 64.25 104 HIS A CA 1
ATOM 794 C C . HIS A 1 104 ? -4.091 16.395 -17.878 1.00 64.25 104 HIS A C 1
ATOM 796 O O . HIS A 1 104 ? -3.198 16.131 -18.684 1.00 64.25 104 HIS A O 1
ATOM 802 N N . GLY A 1 105 ? -3.806 17.046 -16.746 1.00 71.81 105 GLY A N 1
ATOM 803 C CA . GLY A 1 105 ? -2.445 17.513 -16.454 1.00 71.81 105 GLY A CA 1
ATOM 804 C C . GLY A 1 105 ? -2.159 17.864 -14.995 1.00 71.81 105 GLY A C 1
ATOM 805 O O . GLY A 1 105 ? -3.056 17.899 -14.157 1.00 71.81 105 GLY A O 1
ATOM 806 N N . GLY A 1 106 ? -0.883 18.127 -14.709 1.00 83.56 106 GLY A N 1
ATOM 807 C CA . GLY A 1 106 ? -0.379 18.466 -13.376 1.00 83.56 106 GLY A CA 1
ATOM 808 C C . GLY A 1 106 ? 0.250 17.288 -12.628 1.00 83.56 106 GLY A C 1
ATOM 809 O O . GLY A 1 106 ? 0.430 16.199 -13.173 1.00 83.56 106 GLY A O 1
ATOM 810 N N . VAL A 1 107 ? 0.605 17.527 -11.363 1.00 88.62 107 VAL A N 1
ATOM 811 C CA . VAL A 1 107 ? 1.139 16.503 -10.456 1.00 88.62 107 VAL A CA 1
ATOM 812 C C . VAL A 1 107 ? -0.037 15.790 -9.800 1.00 88.62 107 VAL A C 1
ATOM 814 O O . VAL A 1 107 ? -0.735 16.357 -8.961 1.00 88.62 107 VAL A O 1
ATOM 817 N N . LEU A 1 108 ? -0.284 14.552 -10.221 1.00 87.94 108 LEU A N 1
ATOM 818 C CA . LEU A 1 108 ? -1.439 13.771 -9.789 1.00 87.94 108 LEU A CA 1
ATOM 819 C C . LEU A 1 108 ? -1.026 12.701 -8.782 1.00 87.94 108 LEU A C 1
ATOM 821 O O . LEU A 1 108 ? 0.019 12.067 -8.921 1.00 87.94 108 LEU A O 1
ATOM 825 N N . THR A 1 109 ? -1.886 12.447 -7.796 1.00 90.19 109 THR A N 1
ATOM 826 C CA . THR A 1 109 ? -1.696 11.309 -6.894 1.00 90.19 109 THR A CA 1
ATOM 827 C C . THR A 1 109 ? -2.050 9.997 -7.608 1.00 90.19 109 THR A C 1
ATOM 829 O O . THR A 1 109 ? -2.947 9.986 -8.462 1.00 90.19 109 THR A O 1
ATOM 832 N N . PRO A 1 110 ? -1.427 8.860 -7.242 1.00 91.06 110 PRO A N 1
ATOM 833 C CA . PRO A 1 110 ? -1.773 7.554 -7.811 1.00 91.06 110 PRO A CA 1
ATOM 834 C C . PRO A 1 110 ? -3.262 7.206 -7.666 1.00 91.06 110 PRO A C 1
ATOM 836 O O . PRO A 1 110 ? -3.875 6.678 -8.594 1.00 91.06 110 PRO A O 1
ATOM 839 N N . ALA A 1 111 ? -3.872 7.570 -6.532 1.00 89.19 111 ALA A N 1
ATOM 840 C CA . ALA A 1 111 ? -5.299 7.365 -6.284 1.00 89.19 111 ALA A CA 1
ATOM 841 C C . ALA A 1 111 ? -6.184 8.132 -7.282 1.00 89.19 111 ALA A C 1
ATOM 843 O O . ALA A 1 111 ? -7.205 7.614 -7.738 1.00 89.19 111 ALA A O 1
ATOM 844 N N . TYR A 1 112 ? -5.784 9.353 -7.652 1.00 88.81 112 TYR A N 1
ATOM 845 C CA . TYR A 1 112 ? -6.506 10.160 -8.631 1.00 88.81 112 TYR A CA 1
ATOM 846 C C . TYR A 1 112 ? -6.303 9.646 -10.062 1.00 88.81 112 TYR A C 1
ATOM 848 O O . TYR A 1 112 ? -7.278 9.506 -10.808 1.00 88.81 112 TYR A O 1
ATOM 856 N N . ALA A 1 113 ? -5.048 9.368 -10.435 1.00 90.06 113 ALA A N 1
ATOM 857 C CA . ALA A 1 113 ? -4.662 9.059 -11.808 1.00 90.06 113 ALA A CA 1
ATOM 858 C C . ALA A 1 113 ? -4.968 7.612 -12.219 1.00 90.06 113 ALA A C 1
ATOM 860 O O . ALA A 1 113 ? -5.501 7.386 -13.306 1.00 90.06 113 ALA A O 1
ATOM 861 N N . LEU A 1 114 ? -4.639 6.644 -11.360 1.00 92.94 114 LEU A N 1
ATOM 862 C CA . LEU A 1 114 ? -4.626 5.222 -11.708 1.00 92.94 114 LEU A CA 1
ATOM 863 C C . LEU A 1 114 ? -5.839 4.465 -11.147 1.00 92.94 114 LEU A C 1
ATOM 865 O O . LEU A 1 114 ? -6.435 3.647 -11.843 1.00 92.94 114 LEU A O 1
ATOM 869 N N . GLY A 1 115 ? -6.249 4.774 -9.912 1.00 92.31 115 GLY A N 1
ATOM 870 C CA . GLY A 1 115 ? -7.459 4.243 -9.267 1.00 92.31 115 GLY A CA 1
ATOM 871 C C . GLY A 1 115 ? -7.557 2.709 -9.207 1.00 92.31 115 GLY A C 1
ATOM 872 O O . GLY A 1 115 ? -6.564 2.007 -9.041 1.00 92.31 115 GLY A O 1
ATOM 873 N N . MET A 1 116 ? -8.777 2.168 -9.324 1.00 93.81 116 MET A N 1
ATOM 874 C CA . MET A 1 116 ? -9.037 0.724 -9.173 1.00 93.81 116 MET A CA 1
ATOM 875 C C . MET A 1 116 ? -8.320 -0.196 -10.177 1.00 93.81 116 MET A C 1
ATOM 877 O O . MET A 1 116 ? -7.941 -1.294 -9.766 1.00 93.81 116 MET A O 1
ATOM 881 N N . PRO A 1 117 ? -8.105 0.178 -11.457 1.00 93.50 117 PRO A N 1
ATOM 882 C CA . PRO A 1 117 ? -7.230 -0.588 -12.345 1.00 93.50 117 PRO A CA 1
ATOM 883 C C . PRO A 1 117 ? -5.855 -0.872 -11.737 1.00 93.50 117 PRO A C 1
ATOM 885 O O . PRO A 1 117 ? -5.355 -1.987 -11.864 1.00 93.50 117 PRO A O 1
ATOM 888 N N . PHE A 1 118 ? -5.263 0.098 -11.039 1.00 95.19 118 PHE A N 1
ATOM 889 C CA . PHE A 1 118 ? -3.969 -0.056 -10.373 1.00 95.19 118 PHE A CA 1
ATOM 890 C C . PHE A 1 118 ? -4.023 -1.018 -9.201 1.00 95.19 118 PHE A C 1
ATOM 892 O O . PHE A 1 118 ? -3.238 -1.958 -9.164 1.00 95.19 118 PHE A O 1
ATOM 899 N N . ILE A 1 119 ? -5.016 -0.864 -8.323 1.00 94.81 119 ILE A N 1
ATOM 900 C CA . ILE A 1 119 ? -5.239 -1.789 -7.203 1.00 94.81 119 ILE A CA 1
ATOM 901 C C . ILE A 1 119 ? -5.342 -3.237 -7.696 1.00 94.81 119 ILE A C 1
ATOM 903 O O . ILE A 1 119 ? -4.672 -4.111 -7.156 1.00 94.81 119 ILE A O 1
ATOM 907 N N . ARG A 1 120 ? -6.099 -3.489 -8.773 1.00 94.56 120 A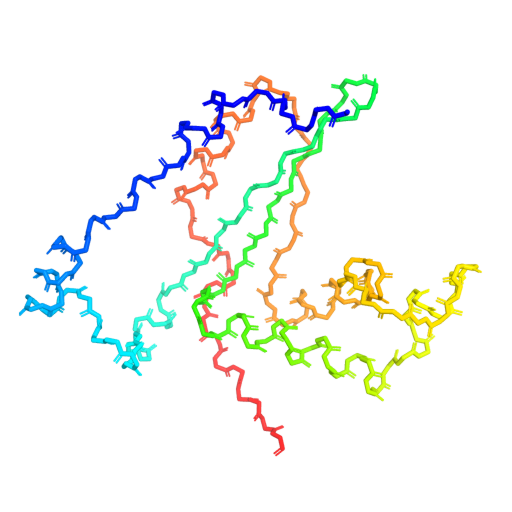RG A N 1
ATOM 908 C CA . ARG A 1 120 ? -6.236 -4.840 -9.340 1.00 94.56 120 ARG A CA 1
ATOM 909 C C . ARG A 1 120 ? -4.920 -5.414 -9.860 1.00 94.56 120 ARG A C 1
ATOM 911 O O . ARG A 1 120 ? -4.684 -6.606 -9.694 1.00 94.56 120 ARG A O 1
ATOM 918 N N . GLN A 1 121 ? -4.068 -4.598 -10.486 1.00 94.19 121 GLN A N 1
ATOM 919 C CA . GLN A 1 121 ? -2.752 -5.079 -10.921 1.00 94.19 121 GLN A CA 1
ATOM 920 C C . GLN A 1 121 ? -1.845 -5.369 -9.729 1.00 94.19 121 GLN A C 1
ATOM 922 O O . GLN A 1 121 ? -1.233 -6.428 -9.688 1.00 94.19 121 GLN A O 1
ATOM 927 N N . LEU A 1 122 ? -1.821 -4.500 -8.716 1.00 95.00 122 LEU A N 1
ATOM 928 C CA . LEU A 1 122 ? -1.045 -4.753 -7.501 1.00 95.00 122 LEU A CA 1
ATOM 929 C C . LEU A 1 122 ? -1.495 -6.044 -6.792 1.00 95.00 122 LEU A C 1
ATOM 931 O O . LEU A 1 122 ? -0.649 -6.844 -6.395 1.00 95.00 122 LEU A O 1
ATOM 935 N N . GLN A 1 123 ? -2.805 -6.308 -6.729 1.00 94.88 123 GLN A N 1
ATOM 936 C CA . GLN A 1 123 ? -3.354 -7.580 -6.240 1.00 94.88 123 GLN A CA 1
ATOM 937 C C . GLN A 1 123 ? -2.877 -8.774 -7.071 1.00 94.88 123 GLN A C 1
ATOM 939 O O . GLN A 1 123 ? -2.422 -9.769 -6.509 1.00 94.88 123 GLN A O 1
ATOM 944 N N . ALA A 1 124 ? -2.895 -8.662 -8.402 1.00 93.44 124 ALA A N 1
ATOM 945 C CA . ALA A 1 124 ? -2.366 -9.695 -9.294 1.00 93.44 124 ALA A CA 1
ATOM 946 C C . ALA A 1 124 ? -0.848 -9.925 -9.129 1.00 93.44 124 ALA A C 1
ATOM 948 O O . ALA A 1 124 ? -0.347 -10.987 -9.496 1.00 93.44 124 ALA A O 1
ATOM 949 N N . ARG A 1 125 ? -0.114 -8.958 -8.560 1.00 93.38 125 ARG A N 1
ATOM 950 C CA . ARG A 1 125 ? 1.320 -9.047 -8.234 1.00 93.38 125 ARG A CA 1
ATOM 951 C C . ARG A 1 125 ? 1.612 -9.393 -6.770 1.00 93.38 125 ARG A C 1
ATOM 953 O O . ARG A 1 125 ? 2.770 -9.355 -6.364 1.00 93.38 125 ARG A O 1
ATOM 960 N N . GLY A 1 126 ? 0.593 -9.772 -5.997 1.00 91.81 126 GLY A N 1
ATOM 961 C CA . GLY A 1 126 ? 0.755 -10.279 -4.632 1.00 91.81 126 GLY A CA 1
ATOM 962 C C . GLY A 1 126 ? 0.657 -9.231 -3.521 1.00 91.81 126 GLY A C 1
ATOM 963 O O . GLY A 1 126 ? 0.906 -9.572 -2.365 1.00 91.81 126 GLY A O 1
ATOM 964 N N . ILE A 1 127 ? 0.260 -7.990 -3.829 1.00 93.94 127 ILE A N 1
ATOM 965 C CA . ILE A 1 127 ? -0.050 -6.976 -2.811 1.00 93.94 127 ILE A CA 1
ATOM 966 C C . ILE A 1 127 ? -1.530 -7.078 -2.440 1.00 93.94 127 ILE A C 1
ATOM 968 O O . ILE A 1 127 ? -2.415 -6.753 -3.231 1.00 93.94 127 ILE A O 1
ATOM 972 N N . ALA A 1 128 ? -1.808 -7.515 -1.218 1.00 94.00 128 ALA A N 1
ATOM 973 C CA . ALA A 1 128 ? -3.167 -7.684 -0.729 1.00 94.00 128 ALA A CA 1
ATOM 974 C C . ALA A 1 128 ? -3.751 -6.363 -0.221 1.00 94.00 128 ALA A C 1
ATOM 976 O O . ALA A 1 128 ? -3.090 -5.620 0.503 1.00 94.00 128 ALA A O 1
ATOM 977 N N . PHE A 1 129 ? -5.021 -6.136 -0.553 1.00 93.69 129 PHE A N 1
ATOM 978 C CA . PHE A 1 129 ? -5.864 -5.072 -0.015 1.00 93.69 129 PHE A CA 1
ATOM 979 C C . PHE A 1 129 ? -7.115 -5.734 0.557 1.00 93.69 129 PHE A C 1
ATOM 981 O O . PHE A 1 129 ? -7.856 -6.379 -0.184 1.00 93.69 129 PHE A O 1
ATOM 988 N N . GLU A 1 130 ? -7.326 -5.601 1.861 1.00 92.62 130 GLU A N 1
ATOM 989 C CA . GLU A 1 130 ? -8.400 -6.269 2.599 1.00 92.62 130 GLU A CA 1
ATOM 990 C C . GLU A 1 130 ? -9.216 -5.208 3.334 1.00 92.62 130 GLU A C 1
ATOM 992 O O . GLU A 1 130 ? -8.660 -4.431 4.111 1.00 92.62 130 GLU A O 1
ATOM 997 N N . GLN A 1 131 ? -10.520 -5.164 3.079 1.00 91.69 131 GLN A N 1
ATOM 998 C CA . GLN A 1 131 ? -11.457 -4.349 3.845 1.00 91.69 131 GLN A CA 1
ATOM 999 C C . GLN A 1 131 ? -12.056 -5.199 4.964 1.00 91.69 131 GLN A C 1
ATOM 1001 O O . GLN A 1 131 ? -12.405 -6.358 4.752 1.00 91.69 131 GLN A O 1
ATOM 1006 N N . HIS A 1 132 ? -12.177 -4.604 6.143 1.00 88.19 132 HIS A N 1
ATOM 1007 C CA . HIS A 1 132 ? -12.709 -5.237 7.338 1.00 88.19 132 HIS A CA 1
ATOM 1008 C C . HIS A 1 132 ? -13.911 -4.434 7.820 1.00 88.19 132 HIS A C 1
ATOM 1010 O O . HIS A 1 132 ? -13.782 -3.252 8.149 1.00 88.19 132 HIS A O 1
ATOM 1016 N N . ASP A 1 133 ? -15.062 -5.091 7.898 1.00 82.56 133 ASP A N 1
ATOM 1017 C CA . ASP A 1 133 ? -16.267 -4.511 8.480 1.00 82.56 133 ASP A CA 1
ATOM 1018 C C . ASP A 1 133 ? -16.221 -4.725 9.995 1.00 82.56 133 ASP A C 1
ATOM 1020 O O . ASP A 1 133 ? -16.488 -5.816 10.504 1.00 82.56 133 ASP A O 1
ATOM 1024 N N . VAL A 1 134 ? -15.798 -3.692 10.726 1.00 75.38 134 VAL A N 1
ATOM 1025 C CA . VAL A 1 134 ? -15.630 -3.758 12.179 1.00 75.38 134 VAL A CA 1
ATOM 1026 C C . VAL A 1 134 ? -16.083 -2.489 12.879 1.00 75.38 134 VAL A C 1
ATOM 1028 O O . VAL A 1 134 ? -15.776 -1.374 12.463 1.00 75.38 134 VAL A O 1
ATOM 1031 N N . ASP A 1 135 ? -16.758 -2.679 14.012 1.00 78.44 135 ASP A N 1
ATOM 1032 C CA . ASP A 1 135 ? -17.080 -1.590 14.928 1.00 78.44 135 ASP A CA 1
ATOM 1033 C C . ASP A 1 135 ? -15.811 -1.016 15.558 1.00 78.44 135 ASP A C 1
ATOM 1035 O O . ASP A 1 135 ? -14.867 -1.750 15.880 1.00 78.44 135 ASP A O 1
ATOM 1039 N N . ALA A 1 136 ? -15.840 0.283 15.861 1.00 72.44 136 ALA A N 1
ATOM 1040 C CA . ALA A 1 136 ? -14.720 0.991 16.476 1.00 72.44 136 ALA A CA 1
ATOM 1041 C C . ALA A 1 136 ? -14.191 0.309 17.750 1.00 72.44 136 ALA A C 1
ATOM 1043 O O . ALA A 1 136 ? -12.982 0.218 17.957 1.00 72.44 136 ALA A O 1
ATOM 1044 N N . ALA A 1 137 ? -15.093 -0.244 18.568 1.00 80.38 137 ALA A N 1
ATOM 1045 C CA . ALA A 1 137 ? -14.750 -0.925 19.815 1.00 80.38 137 ALA A CA 1
ATOM 1046 C C . ALA A 1 137 ? -13.889 -2.188 19.617 1.00 80.38 137 ALA A C 1
ATOM 1048 O O . ALA A 1 137 ? -13.179 -2.599 20.532 1.00 80.38 137 ALA A O 1
ATOM 1049 N N . ARG A 1 138 ? -13.933 -2.816 18.433 1.00 82.38 138 ARG A N 1
ATOM 1050 C CA . ARG A 1 138 ? -13.202 -4.059 18.131 1.00 82.38 138 ARG A CA 1
ATOM 1051 C C . ARG A 1 138 ? -11.876 -3.820 17.402 1.00 82.38 138 ARG A C 1
ATOM 1053 O O . ARG A 1 138 ? -11.080 -4.753 17.277 1.00 82.38 138 ARG A O 1
ATOM 1060 N N . LEU A 1 139 ? -11.605 -2.585 16.967 1.00 80.19 139 LEU A N 1
ATOM 1061 C CA . LEU A 1 139 ? -10.404 -2.235 16.202 1.00 80.19 139 LEU A CA 1
ATOM 1062 C C . LEU A 1 139 ? -9.089 -2.561 16.925 1.00 80.19 139 LEU A C 1
ATOM 1064 O O . LEU A 1 139 ? -8.240 -3.188 16.292 1.00 80.19 139 LEU A O 1
ATOM 1068 N N . PRO A 1 140 ? -8.882 -2.224 18.217 1.00 82.31 140 PRO A N 1
ATOM 1069 C CA . PRO A 1 140 ? -7.595 -2.489 18.867 1.00 82.31 140 PRO A CA 1
ATOM 1070 C C . PRO A 1 140 ? -7.251 -3.985 18.917 1.00 82.31 140 PRO A C 1
ATOM 1072 O O . PRO A 1 140 ? -6.109 -4.380 18.662 1.00 82.31 140 PRO A O 1
ATOM 1075 N N . ALA A 1 141 ? -8.252 -4.827 19.191 1.00 85.06 141 ALA A N 1
ATOM 1076 C CA . ALA A 1 141 ? -8.095 -6.277 19.225 1.00 85.06 141 ALA A CA 1
ATOM 1077 C C . ALA A 1 141 ? -7.806 -6.844 17.827 1.00 85.06 141 ALA A C 1
ATOM 1079 O O . ALA A 1 141 ? -6.902 -7.668 17.676 1.00 85.06 141 ALA A O 1
ATOM 1080 N N . LEU A 1 142 ? -8.514 -6.362 16.798 1.00 84.50 142 LEU A N 1
ATOM 1081 C CA . LEU A 1 142 ? -8.276 -6.779 15.418 1.00 84.50 142 LEU A CA 1
ATOM 1082 C C . LEU A 1 142 ? -6.879 -6.375 14.929 1.00 84.50 142 LEU A C 1
ATOM 1084 O O . LEU A 1 142 ? -6.169 -7.212 14.376 1.00 84.50 142 LEU A O 1
ATOM 1088 N N . VAL A 1 143 ? -6.456 -5.126 15.155 1.00 83.81 143 VAL A N 1
ATOM 1089 C CA . VAL A 1 143 ? -5.115 -4.654 14.768 1.00 83.81 143 VAL A CA 1
ATOM 1090 C C . VAL A 1 143 ? -4.043 -5.508 15.441 1.00 83.81 143 VAL A C 1
ATOM 1092 O O . VAL A 1 143 ? -3.116 -5.958 14.772 1.00 83.81 143 VAL A O 1
ATOM 1095 N N . SER A 1 144 ? -4.199 -5.795 16.736 1.00 81.62 144 SER A N 1
ATOM 1096 C CA . SER A 1 144 ? -3.263 -6.641 17.486 1.00 81.62 144 SER A CA 1
ATOM 1097 C C . SER A 1 144 ? -3.193 -8.058 16.912 1.00 81.62 144 SER A C 1
ATOM 1099 O O . SER A 1 144 ? -2.102 -8.585 16.687 1.00 81.62 144 SER A O 1
ATOM 1101 N N . ALA A 1 145 ? -4.346 -8.658 16.602 1.00 86.25 145 ALA A N 1
ATOM 1102 C CA . ALA A 1 145 ? -4.414 -9.984 16.000 1.00 86.25 145 ALA A CA 1
ATOM 1103 C C . ALA A 1 145 ? -3.770 -10.021 14.604 1.00 86.25 145 ALA A C 1
ATOM 1105 O O . ALA A 1 145 ? -3.018 -10.947 14.306 1.00 86.25 145 ALA A O 1
ATOM 1106 N N . LEU A 1 146 ? -4.027 -9.021 13.757 1.00 85.94 146 LEU A N 1
ATOM 1107 C CA . LEU A 1 146 ? -3.473 -8.941 12.402 1.00 85.94 146 LEU A CA 1
ATOM 1108 C C . LEU A 1 146 ? -1.975 -8.613 12.394 1.00 85.94 146 LEU A C 1
ATOM 1110 O O . LEU A 1 146 ? -1.253 -9.100 11.527 1.00 85.94 146 LEU A O 1
ATOM 1114 N N . ALA A 1 147 ? -1.490 -7.811 13.344 1.00 82.06 147 ALA A N 1
ATOM 1115 C CA . ALA A 1 147 ? -0.071 -7.479 13.477 1.00 82.06 147 ALA A CA 1
ATOM 1116 C C . ALA A 1 147 ? 0.779 -8.684 13.917 1.00 82.06 147 ALA A C 1
ATOM 1118 O O . ALA A 1 147 ? 1.949 -8.774 13.550 1.00 82.06 147 ALA A O 1
ATOM 1119 N N . ALA A 1 148 ? 0.195 -9.621 14.672 1.00 80.50 148 ALA A N 1
ATOM 1120 C CA . ALA A 1 148 ? 0.855 -10.864 15.074 1.00 80.50 148 ALA A CA 1
ATOM 1121 C C . ALA A 1 148 ? 0.934 -11.909 13.943 1.00 80.50 148 ALA A C 1
ATOM 1123 O O . ALA A 1 148 ? 1.693 -12.875 14.040 1.00 80.50 148 ALA A O 1
ATOM 1124 N N . GLN A 1 149 ? 0.157 -11.735 12.871 1.00 81.31 149 GLN A N 1
ATOM 1125 C CA . GLN A 1 149 ? 0.074 -12.680 11.763 1.00 81.31 149 GLN A CA 1
ATOM 1126 C C . GLN A 1 149 ? 1.030 -12.311 10.631 1.00 81.31 149 GLN A C 1
ATOM 1128 O O . GLN A 1 149 ? 1.156 -11.155 10.223 1.00 81.31 149 GLN A O 1
ATOM 1133 N N . ARG A 1 150 ? 1.653 -13.333 10.043 1.00 79.31 150 ARG A N 1
ATOM 1134 C CA . ARG A 1 150 ? 2.406 -13.172 8.801 1.00 79.31 150 ARG A CA 1
ATOM 1135 C C . ARG A 1 150 ? 1.423 -13.121 7.620 1.00 79.31 150 ARG A C 1
ATOM 1137 O O . ARG A 1 150 ? 0.551 -13.985 7.543 1.00 79.31 150 ARG A O 1
ATOM 1144 N N . PRO A 1 151 ? 1.532 -12.150 6.696 1.00 76.88 151 PRO A N 1
ATOM 1145 C CA . PRO A 1 151 ? 0.611 -12.056 5.572 1.00 76.88 151 PRO A CA 1
ATOM 1146 C C . PRO A 1 151 ? 0.717 -13.282 4.645 1.00 76.88 151 PRO A C 1
ATOM 1148 O O . PRO A 1 151 ? 1.822 -13.809 4.440 1.00 76.88 151 PRO A O 1
ATOM 1151 N N . PRO A 1 152 ? -0.414 -13.724 4.063 1.00 62.09 152 PRO A N 1
ATOM 1152 C CA . PRO A 1 152 ? -0.514 -14.983 3.321 1.00 62.09 152 PRO A CA 1
ATOM 1153 C C . PRO A 1 152 ? 0.385 -15.031 2.075 1.00 62.09 152 PRO A C 1
ATOM 1155 O O . PRO A 1 152 ? 0.891 -16.094 1.724 1.00 62.09 152 PRO A O 1
ATOM 1158 N N . HIS A 1 153 ? 0.663 -13.882 1.451 1.00 59.34 153 HIS A N 1
ATOM 1159 C CA . HIS A 1 153 ? 1.487 -13.780 0.238 1.00 59.34 153 HIS A CA 1
ATOM 1160 C C . HIS A 1 153 ? 2.988 -13.561 0.504 1.00 59.34 153 HIS A C 1
ATOM 1162 O O . HIS A 1 153 ? 3.755 -13.357 -0.426 1.00 59.34 153 HIS A O 1
ATOM 1168 N N . SER A 1 154 ? 3.450 -13.664 1.757 1.00 50.22 154 SER A N 1
ATOM 1169 C CA . SER A 1 154 ? 4.878 -13.522 2.112 1.00 50.22 154 SER A CA 1
ATOM 1170 C C . SER A 1 154 ? 5.768 -14.701 1.692 1.00 50.22 154 SER A C 1
ATOM 1172 O O . SER A 1 154 ? 6.952 -14.740 2.037 1.00 50.22 154 SER A O 1
ATOM 1174 N N . ARG A 1 155 ? 5.227 -15.672 0.944 1.00 44.88 155 ARG A N 1
ATOM 1175 C CA . ARG A 1 155 ? 6.055 -16.565 0.136 1.00 44.88 155 ARG A CA 1
ATOM 1176 C C . ARG A 1 155 ? 6.485 -15.760 -1.076 1.00 44.88 155 ARG A C 1
ATOM 1178 O O . ARG A 1 155 ? 5.722 -15.629 -2.025 1.00 44.88 155 ARG A O 1
ATOM 1185 N N . CYS A 1 156 ? 7.693 -15.216 -0.995 1.00 38.88 156 CYS A N 1
ATOM 1186 C CA . CYS A 1 156 ? 8.446 -14.672 -2.113 1.00 38.88 156 CYS A CA 1
ATOM 1187 C C . CYS A 1 156 ? 8.556 -15.773 -3.189 1.00 38.88 156 CYS A C 1
ATOM 1189 O O . CYS A 1 156 ? 9.518 -16.534 -3.239 1.00 38.88 156 CYS A O 1
ATOM 1191 N N . ALA A 1 157 ? 7.511 -15.946 -3.999 1.00 38.00 157 ALA A N 1
ATOM 1192 C CA . ALA A 1 157 ? 7.661 -16.519 -5.315 1.00 38.00 157 ALA A CA 1
ATOM 1193 C C . ALA A 1 157 ? 8.445 -15.452 -6.058 1.00 38.00 157 ALA A C 1
ATOM 1195 O O . ALA A 1 157 ? 7.923 -14.363 -6.294 1.00 38.00 157 ALA A O 1
ATOM 1196 N N . ALA A 1 158 ? 9.720 -15.734 -6.314 1.00 36.94 158 ALA A N 1
ATOM 1197 C CA . ALA A 1 158 ? 10.529 -14.955 -7.223 1.00 36.94 158 ALA A CA 1
ATOM 1198 C C . ALA A 1 158 ? 9.744 -14.834 -8.536 1.00 36.94 158 ALA A C 1
ATOM 1200 O O . ALA A 1 158 ? 9.739 -15.744 -9.362 1.00 36.94 158 ALA A O 1
ATOM 1201 N N . LEU A 1 159 ? 9.011 -13.734 -8.691 1.00 37.19 159 LEU A N 1
ATOM 1202 C CA . LEU A 1 159 ? 8.532 -13.287 -9.980 1.00 37.19 159 LEU A CA 1
ATOM 1203 C C . LEU A 1 159 ? 9.804 -12.870 -10.705 1.00 37.19 159 LEU A C 1
ATOM 1205 O O . LEU A 1 159 ? 10.291 -11.754 -10.537 1.00 37.19 159 LEU A O 1
ATOM 1209 N N . ALA A 1 160 ? 10.379 -13.823 -11.439 1.00 29.16 160 ALA A N 1
ATOM 1210 C CA . ALA A 1 160 ? 11.226 -13.519 -12.570 1.00 29.16 160 ALA A CA 1
ATOM 1211 C C . ALA A 1 160 ? 10.413 -12.561 -13.442 1.00 29.16 160 ALA A C 1
ATOM 1213 O O . ALA A 1 160 ? 9.429 -12.940 -14.078 1.00 29.16 160 ALA A O 1
ATOM 1214 N N . VAL A 1 161 ? 10.751 -11.279 -13.355 1.00 30.50 161 VAL A N 1
ATOM 1215 C CA . VAL A 1 161 ? 10.353 -10.313 -14.361 1.00 30.50 161 VAL A CA 1
ATOM 1216 C C . VAL A 1 161 ? 11.280 -10.612 -15.531 1.00 30.50 161 VAL A C 1
ATOM 1218 O O . VAL A 1 161 ? 12.354 -10.028 -15.629 1.00 30.50 161 VAL A O 1
ATOM 1221 N N . ASP A 1 162 ? 10.913 -11.600 -16.346 1.00 28.56 162 ASP A N 1
ATOM 1222 C CA . ASP A 1 162 ? 11.469 -11.710 -17.690 1.00 28.56 162 ASP A CA 1
ATOM 1223 C C . ASP A 1 162 ? 10.931 -10.499 -18.461 1.00 28.56 162 ASP A C 1
ATOM 1225 O O . ASP A 1 162 ? 9.755 -10.447 -18.837 1.00 28.56 162 ASP A O 1
ATOM 1229 N N . VAL A 1 163 ? 11.781 -9.474 -18.551 1.00 35.12 163 VAL A N 1
ATOM 1230 C CA . VAL A 1 163 ? 11.651 -8.354 -19.490 1.00 35.12 163 VAL A CA 1
ATOM 1231 C C . VAL A 1 163 ? 12.161 -8.814 -20.845 1.00 35.12 163 VAL A C 1
ATOM 1233 O O . VAL A 1 163 ? 13.260 -9.413 -20.871 1.00 35.12 163 VAL A O 1
#

InterPro domains:
  IPR051276 Saccharopine dehydrogenase-like oxidoreductase [PTHR12286] (37-131)

Organism: Chrysotila carterae (NCBI:txid13221)

Secondary structure (DSSP, 8-state):
----S-HHHHHHHPPPPPPHHHHHHHHHTTSSPPTTT---HHHHHH--EEEEEEEE-TTS-EEEEEEEES-TTTHHHHHHHHHHHHHHHH-GGGSGGGT-SS-S-SS--HHHHTHHHHHHHHHHTT-EEEEE---GGGHHHHHHHHHTSPPTT-S--------